Protein AF-A0A9W6KGT1-F1 (afdb_monomer)

Sequence (136 aa):
MGLFKQFKDMRNVVAAAPDMIAQAQQTSAAAQAYAAQAQASYGMPAGYGFAPGAPAGGIAAGDPRLTPIAGVDLTMYARISKAASQEGLNADGLVLKAQSYGVSAQAWQEAATGWPARMRGDMQLAVHYGNLFGQV

Organism: NCBI:txid53360

Foldseek 3Di:
DDVVVVVVVVVVVVVVPPVVVVVVVVVVVVVVVVVVVVCVPDDDDDDDDDDPPDPPDADDPPDPLQPQQLNHGLLNLLVLVLVCVVVVHDPVVSLVSCVVVVQHSVSNVRCVVVLVVSCVVPVSSVVNSVVSNVVD

pLDDT: mean 70.46, std 19.22, range [31.34, 93.56]

Radius of gyration: 21.69 Å; Cα contacts (8 Å, |Δi|>4): 74; chains: 1; bounding box: 44×47×55 Å

Secondary structure (DSSP, 8-state):
--HHHHHHHHHHHHHTHHHHHHHHHHHHHHHHHHHHHHTTT------S---TT----PPPTT-GGGPPBTTB-HHHHHHHHHHHHHTT--HHHHHHHHHHTT--HHHHHHHHHHHHHHHHH-HHHHHHHHHHHHH-

Solvent-accessible surface area (backbone atoms only — not comparable to full-atom values): 8111 Å² total; per-residue (Å²): 142,56,75,74,54,60,57,53,54,52,55,57,54,62,70,59,42,72,65,54,51,54,56,47,50,59,50,47,54,56,48,50,59,48,45,60,59,47,56,75,74,55,82,83,79,96,83,77,93,74,75,93,80,72,75,88,66,71,75,60,97,81,42,78,87,61,59,52,34,74,81,44,34,66,65,60,50,31,39,45,55,44,56,27,58,76,70,68,47,52,76,68,45,41,40,57,49,33,41,76,74,73,36,49,62,67,32,45,53,51,26,70,50,47,52,60,56,49,28,74,79,28,65,59,55,41,53,44,48,51,54,48,43,72,72,101

Structure (mmCIF, N/CA/C/O backbone):
data_AF-A0A9W6KGT1-F1
#
_entry.id   AF-A0A9W6KGT1-F1
#
loop_
_atom_site.group_PDB
_atom_site.id
_atom_site.type_symbol
_atom_site.label_atom_id
_atom_site.label_alt_id
_atom_site.label_comp_id
_atom_site.label_asym_id
_atom_site.label_entity_id
_atom_site.label_seq_id
_atom_site.pdbx_PDB_ins_code
_atom_site.Cartn_x
_atom_site.Cartn_y
_atom_site.Cartn_z
_atom_site.occupancy
_atom_site.B_iso_or_equiv
_atom_site.auth_seq_id
_atom_site.auth_comp_id
_atom_site.auth_asym_id
_atom_site.auth_atom_id
_atom_site.pdbx_PDB_model_num
ATOM 1 N N . MET A 1 1 ? 32.838 31.177 -24.929 1.00 51.12 1 MET A N 1
ATOM 2 C CA . MET A 1 1 ? 32.784 30.012 -25.842 1.00 51.12 1 MET A CA 1
ATOM 3 C C . MET A 1 1 ? 31.380 29.395 -25.784 1.00 51.12 1 MET A C 1
ATOM 5 O O . MET A 1 1 ? 31.178 28.458 -25.042 1.00 51.12 1 MET A O 1
ATOM 9 N N . GLY A 1 2 ? 30.302 29.858 -26.399 1.00 53.75 2 GLY A N 1
ATOM 10 C CA . GLY A 1 2 ? 30.034 30.702 -27.555 1.00 53.75 2 GLY A CA 1
ATOM 11 C C . GLY A 1 2 ? 28.852 30.010 -28.249 1.00 53.75 2 GLY A C 1
ATOM 12 O O . GLY A 1 2 ? 29.083 29.001 -28.907 1.00 53.75 2 GLY A O 1
ATOM 13 N N . LEU A 1 3 ? 27.614 30.489 -28.046 1.00 72.44 3 LEU A N 1
ATOM 14 C CA . LEU A 1 3 ? 26.348 29.856 -28.490 1.00 72.44 3 LEU A CA 1
ATOM 15 C C . LEU A 1 3 ? 26.334 29.413 -29.968 1.00 72.44 3 LEU A C 1
ATOM 17 O O . LEU A 1 3 ? 25.639 28.471 -30.337 1.00 72.44 3 LEU A O 1
ATOM 21 N N . PHE A 1 4 ? 27.159 30.035 -30.808 1.00 70.50 4 PHE A N 1
ATOM 22 C CA . PHE A 1 4 ? 27.357 29.649 -32.205 1.00 70.50 4 PHE A CA 1
ATOM 23 C C . PHE A 1 4 ? 27.943 28.238 -32.400 1.00 70.50 4 PHE A C 1
ATOM 25 O O . PHE A 1 4 ? 27.722 27.624 -33.442 1.00 70.50 4 PHE A O 1
ATOM 32 N N . LYS A 1 5 ? 28.654 27.688 -31.408 1.00 68.56 5 LYS A N 1
ATOM 33 C CA . LYS A 1 5 ? 29.196 26.319 -31.451 1.00 68.56 5 LYS A CA 1
ATOM 34 C C . LYS A 1 5 ? 28.090 25.277 -31.239 1.00 68.56 5 LYS A C 1
ATOM 36 O O . LYS A 1 5 ? 28.001 24.318 -31.996 1.00 68.56 5 LYS A O 1
ATOM 41 N N . GLN A 1 6 ? 27.166 25.565 -30.321 1.00 61.12 6 GLN A N 1
ATOM 42 C CA . GLN A 1 6 ? 26.017 24.715 -30.004 1.00 61.12 6 GLN A CA 1
ATOM 43 C C . GLN A 1 6 ? 25.045 24.568 -31.193 1.00 61.12 6 GLN A C 1
ATOM 45 O O . GLN A 1 6 ? 24.523 23.482 -31.430 1.00 61.12 6 GLN A O 1
ATOM 50 N N . PHE A 1 7 ? 24.866 25.615 -32.009 1.00 69.81 7 PHE A N 1
ATOM 51 C CA . PHE A 1 7 ? 24.052 25.540 -33.235 1.00 69.81 7 PHE A CA 1
ATOM 52 C C . PHE A 1 7 ? 24.669 24.646 -34.323 1.00 69.81 7 PHE A C 1
ATOM 54 O O . PHE A 1 7 ? 23.958 23.946 -35.046 1.00 69.81 7 PHE A O 1
ATOM 61 N N . LYS A 1 8 ? 26.001 24.648 -34.443 1.00 67.12 8 LYS A N 1
ATOM 62 C CA . LYS A 1 8 ? 26.719 23.823 -35.422 1.00 67.12 8 LYS A CA 1
ATOM 63 C C . LYS A 1 8 ? 26.676 22.340 -35.045 1.00 67.12 8 LYS A C 1
ATOM 65 O O . LYS A 1 8 ? 26.462 21.509 -35.926 1.00 67.12 8 LYS A O 1
ATOM 70 N N . ASP A 1 9 ? 26.815 22.020 -33.761 1.00 65.25 9 ASP A N 1
ATOM 71 C CA . ASP A 1 9 ? 26.718 20.639 -33.277 1.00 65.25 9 ASP A CA 1
ATOM 72 C C . ASP A 1 9 ? 25.289 20.088 -33.419 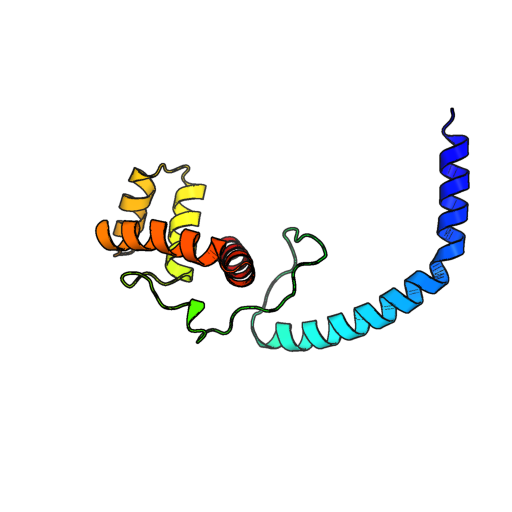1.00 65.25 9 ASP A C 1
ATOM 74 O O . ASP A 1 9 ? 25.115 18.949 -33.850 1.00 65.25 9 ASP A O 1
ATOM 78 N N . MET A 1 10 ? 24.255 20.916 -33.214 1.00 61.72 10 MET A N 1
ATOM 79 C CA . MET A 1 10 ? 22.861 20.523 -33.463 1.00 61.72 10 MET A CA 1
ATOM 80 C C . MET A 1 10 ? 22.609 20.178 -34.942 1.00 61.72 10 MET A C 1
ATOM 82 O O . MET A 1 10 ? 21.951 19.185 -35.243 1.00 61.72 10 MET A O 1
ATOM 86 N N . ARG A 1 11 ? 23.194 20.931 -35.885 1.00 61.59 11 ARG A N 1
ATOM 87 C CA . ARG A 1 11 ? 23.096 20.632 -37.326 1.00 61.59 11 ARG A CA 1
ATOM 88 C C . ARG A 1 11 ? 23.793 19.319 -37.711 1.00 61.59 11 ARG A C 1
ATOM 90 O O . ARG A 1 11 ? 23.308 18.626 -38.602 1.00 61.59 11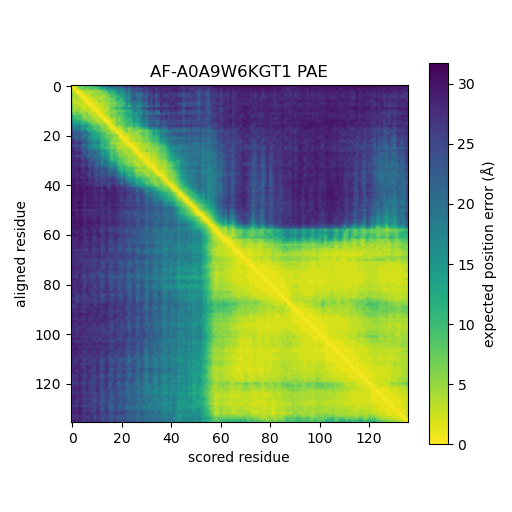 ARG A O 1
ATOM 97 N N . ASN A 1 12 ? 24.897 18.964 -37.052 1.00 60.22 12 ASN A N 1
ATOM 98 C CA . ASN A 1 12 ? 25.567 17.677 -37.270 1.00 60.22 12 ASN A CA 1
ATOM 99 C C . ASN A 1 12 ? 24.743 16.496 -36.721 1.00 60.22 12 ASN A C 1
ATOM 101 O O . ASN A 1 12 ? 24.689 15.454 -37.364 1.00 60.22 12 ASN A O 1
ATOM 105 N N . VAL A 1 13 ? 24.048 16.668 -35.592 1.00 62.12 13 VAL A N 1
ATOM 106 C CA . VAL A 1 13 ? 23.120 15.659 -35.041 1.00 62.12 13 VAL A CA 1
ATOM 107 C C . VAL A 1 13 ? 21.907 15.448 -35.957 1.00 62.12 13 VAL A C 1
ATOM 109 O O . VAL A 1 13 ? 21.501 14.314 -36.191 1.00 62.12 13 VAL A O 1
ATOM 112 N N . VAL A 1 14 ? 21.370 16.520 -36.549 1.00 57.59 14 VAL A N 1
ATOM 113 C CA . VAL A 1 14 ? 20.235 16.451 -37.493 1.00 57.59 14 VAL A CA 1
ATOM 114 C C . VAL A 1 14 ? 20.589 15.685 -38.779 1.00 57.59 14 VAL A C 1
ATOM 116 O O . VAL A 1 14 ? 19.720 15.057 -39.375 1.00 57.59 14 VAL A O 1
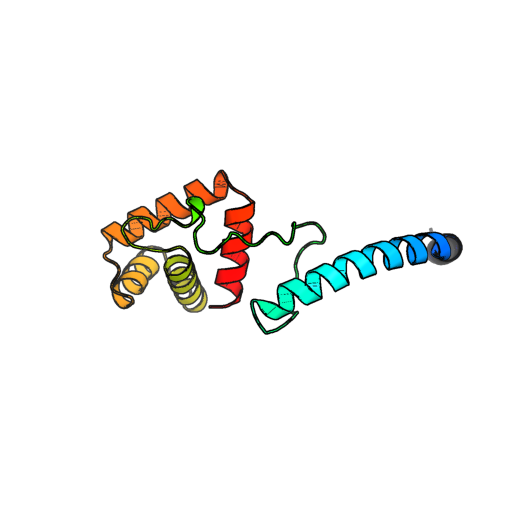ATOM 119 N N . ALA A 1 15 ? 21.860 15.659 -39.187 1.00 58.62 15 ALA A N 1
ATOM 120 C CA . ALA A 1 15 ? 22.306 14.878 -40.343 1.00 58.62 15 ALA A CA 1
ATOM 121 C C . ALA A 1 15 ? 22.370 13.356 -40.079 1.00 58.62 15 ALA A C 1
ATOM 123 O O . ALA A 1 15 ? 22.315 12.579 -41.028 1.00 58.62 15 ALA A O 1
ATOM 124 N N . ALA A 1 16 ? 22.438 12.926 -38.813 1.00 57.22 16 ALA A N 1
ATOM 125 C CA . ALA A 1 16 ? 22.428 11.515 -38.404 1.00 57.22 16 ALA A CA 1
ATOM 126 C C . ALA A 1 16 ? 21.010 10.976 -38.098 1.00 57.22 16 ALA A C 1
ATOM 128 O O . ALA A 1 16 ? 20.846 9.831 -37.679 1.00 57.22 16 ALA A O 1
ATOM 129 N N . ALA A 1 17 ? 19.972 11.788 -38.325 1.00 49.41 17 ALA A N 1
ATOM 130 C CA . ALA A 1 17 ? 18.578 11.440 -38.063 1.00 49.41 17 ALA A CA 1
ATOM 131 C C . ALA A 1 17 ? 17.975 10.275 -38.892 1.00 49.41 17 ALA A C 1
ATOM 133 O O . ALA A 1 17 ? 17.100 9.600 -38.344 1.00 49.41 17 ALA A O 1
ATOM 134 N N . PRO A 1 18 ? 18.358 9.989 -40.159 1.00 49.50 18 PRO A N 1
ATOM 135 C CA . PRO A 1 18 ? 17.638 8.974 -40.938 1.00 49.50 18 PRO A CA 1
ATOM 136 C C . PRO A 1 18 ? 17.812 7.538 -40.406 1.00 49.50 18 PRO A C 1
ATOM 138 O O . PRO A 1 18 ? 16.848 6.776 -40.443 1.00 49.50 18 PRO A O 1
ATOM 141 N N . ASP A 1 19 ? 18.964 7.188 -39.823 1.00 53.78 19 ASP A N 1
ATOM 142 C CA . ASP A 1 19 ? 19.171 5.872 -39.186 1.00 53.78 19 ASP A CA 1
ATOM 143 C C . ASP A 1 19 ? 18.377 5.725 -37.874 1.00 53.78 19 ASP A C 1
ATOM 145 O O . ASP A 1 19 ? 17.791 4.676 -37.599 1.00 53.78 19 ASP A O 1
ATOM 149 N N . MET A 1 20 ? 18.258 6.803 -37.086 1.00 59.00 20 MET A N 1
ATOM 150 C CA . MET A 1 20 ? 17.440 6.784 -35.866 1.00 59.00 20 MET A CA 1
ATOM 151 C C . MET A 1 20 ? 15.944 6.629 -36.160 1.00 59.00 20 MET A C 1
ATOM 153 O O . MET A 1 20 ? 15.245 5.985 -35.382 1.00 59.00 20 MET A O 1
ATOM 157 N N . ILE A 1 21 ? 15.435 7.180 -37.268 1.00 58.12 21 ILE A N 1
ATOM 158 C CA . ILE A 1 21 ? 14.018 7.039 -37.645 1.00 58.12 21 ILE A CA 1
ATOM 159 C C . ILE A 1 21 ? 13.704 5.598 -38.076 1.00 58.12 21 ILE A C 1
ATOM 161 O O . ILE A 1 21 ? 12.649 5.079 -37.711 1.00 58.12 21 ILE A O 1
ATOM 165 N N . 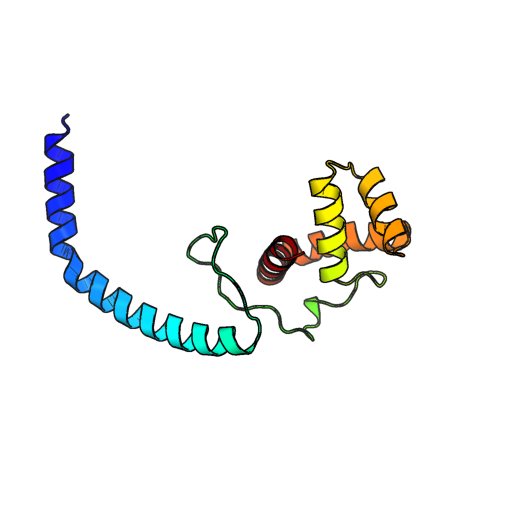ALA A 1 22 ? 14.624 4.920 -38.770 1.00 58.44 22 ALA A N 1
ATOM 166 C CA . ALA A 1 22 ? 14.467 3.508 -39.128 1.00 58.44 22 ALA A CA 1
ATOM 167 C C . ALA A 1 22 ? 14.467 2.599 -37.882 1.00 58.44 22 ALA A C 1
ATOM 169 O O . ALA A 1 22 ? 13.592 1.742 -37.729 1.00 58.44 22 ALA A O 1
ATOM 170 N N . GLN A 1 23 ? 15.378 2.851 -36.935 1.00 56.03 23 GLN A N 1
ATOM 171 C CA . GLN A 1 23 ? 15.426 2.130 -35.659 1.00 56.03 23 GLN A CA 1
ATOM 172 C C . GLN A 1 23 ? 14.197 2.429 -34.779 1.00 56.03 23 GLN A C 1
ATOM 174 O O . GLN A 1 23 ? 13.652 1.529 -34.129 1.00 56.03 23 GLN A O 1
ATOM 179 N N . ALA A 1 24 ? 13.702 3.670 -34.798 1.00 52.22 24 ALA A N 1
ATOM 180 C CA . ALA A 1 24 ? 12.479 4.067 -34.109 1.00 52.22 24 ALA A CA 1
ATOM 181 C C . ALA A 1 24 ? 11.225 3.424 -34.722 1.00 52.22 24 ALA A C 1
ATOM 183 O O . ALA A 1 24 ? 10.326 3.064 -33.970 1.00 52.22 24 ALA A O 1
ATOM 184 N N . GLN A 1 25 ? 11.164 3.221 -36.043 1.00 57.59 25 GLN A N 1
ATOM 185 C CA . GLN A 1 25 ? 10.045 2.537 -36.707 1.00 57.59 25 GLN A CA 1
ATOM 186 C C . GLN A 1 25 ? 9.998 1.032 -36.407 1.00 57.59 25 GLN A C 1
ATOM 188 O O . GLN A 1 25 ? 8.920 0.489 -36.170 1.00 57.59 25 GLN A O 1
ATOM 193 N N . GLN A 1 26 ? 11.146 0.351 -36.342 1.00 60.00 26 GLN A N 1
ATOM 194 C CA . GLN A 1 26 ? 11.176 -1.046 -35.883 1.00 60.00 26 GLN A CA 1
ATOM 195 C C . GLN A 1 26 ? 10.795 -1.173 -34.404 1.00 60.00 26 GLN A C 1
ATOM 197 O O . GLN A 1 26 ? 10.082 -2.101 -34.019 1.00 60.00 26 GLN A O 1
ATOM 202 N N . THR A 1 27 ? 11.213 -0.214 -33.578 1.00 62.19 27 THR A N 1
ATOM 203 C CA . THR A 1 27 ? 10.869 -0.203 -32.151 1.00 62.19 27 THR A CA 1
ATOM 204 C C . THR A 1 27 ? 9.396 0.163 -31.929 1.00 62.19 27 THR A C 1
ATOM 206 O O . THR A 1 27 ? 8.744 -0.412 -31.058 1.00 62.19 27 THR A O 1
ATOM 209 N N . SER A 1 28 ? 8.827 1.064 -32.736 1.00 50.03 28 SER A N 1
ATOM 210 C CA . SER A 1 28 ? 7.420 1.461 -32.633 1.00 50.03 28 SER A CA 1
ATOM 211 C C . SER A 1 28 ? 6.468 0.362 -33.099 1.00 50.03 28 SER A C 1
ATOM 213 O O . SER A 1 28 ? 5.431 0.179 -32.470 1.00 50.03 28 SER A O 1
ATOM 215 N N . ALA A 1 29 ? 6.836 -0.436 -34.107 1.00 55.34 29 ALA A N 1
ATOM 216 C CA . ALA A 1 29 ? 6.055 -1.603 -34.517 1.00 55.34 29 ALA A CA 1
ATOM 217 C C . ALA A 1 29 ? 5.994 -2.678 -33.411 1.00 55.34 29 ALA A C 1
ATOM 219 O O . ALA A 1 29 ? 4.924 -3.220 -33.127 1.00 55.34 29 ALA A O 1
ATOM 220 N N . ALA A 1 30 ? 7.115 -2.938 -32.724 1.00 54.72 30 ALA A N 1
ATOM 221 C CA . ALA A 1 30 ? 7.148 -3.837 -31.567 1.00 54.72 30 ALA A CA 1
ATOM 222 C C . ALA A 1 30 ? 6.338 -3.280 -30.378 1.00 54.72 30 ALA A C 1
ATOM 224 O O . ALA A 1 30 ? 5.614 -4.022 -29.713 1.00 54.72 30 ALA A O 1
ATOM 225 N N . ALA A 1 31 ? 6.396 -1.963 -30.151 1.00 49.81 31 ALA A N 1
ATOM 226 C CA . ALA A 1 31 ? 5.613 -1.290 -29.117 1.00 49.81 31 ALA A CA 1
ATOM 227 C C . ALA A 1 31 ? 4.104 -1.281 -29.420 1.00 49.81 31 ALA A C 1
ATOM 229 O O . A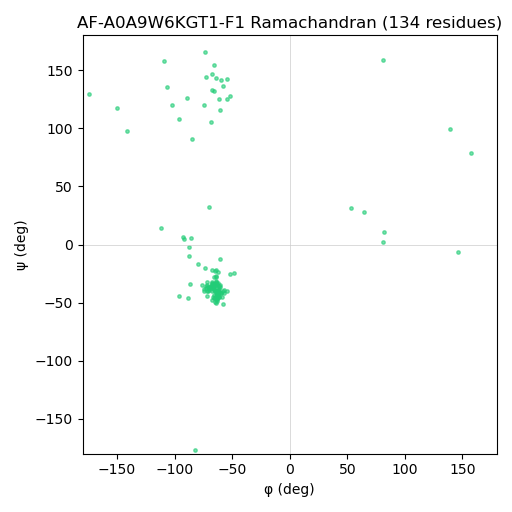LA A 1 31 ? 3.303 -1.413 -28.501 1.00 49.81 31 ALA A O 1
ATOM 230 N N . GLN A 1 32 ? 3.698 -1.165 -30.687 1.00 57.06 32 GLN A N 1
ATOM 231 C CA . GLN A 1 32 ? 2.291 -1.172 -31.105 1.00 57.06 32 GLN A CA 1
ATOM 232 C C . GLN A 1 32 ? 1.660 -2.563 -30.997 1.00 57.06 32 GLN A C 1
ATOM 234 O O . GLN A 1 32 ? 0.530 -2.676 -30.525 1.00 57.06 32 GLN A O 1
ATOM 239 N N . ALA A 1 33 ? 2.390 -3.626 -31.353 1.00 53.06 33 ALA A N 1
ATOM 240 C CA . ALA A 1 33 ? 1.927 -4.998 -31.133 1.00 53.06 33 ALA A CA 1
ATOM 241 C C . ALA A 1 33 ? 1.746 -5.299 -29.633 1.00 53.06 33 ALA A C 1
ATOM 243 O O . ALA A 1 33 ? 0.769 -5.935 -29.235 1.00 53.06 33 ALA A O 1
ATOM 244 N N . TYR A 1 34 ? 2.636 -4.768 -28.787 1.00 48.81 34 TYR A N 1
ATOM 245 C CA . TYR A 1 34 ? 2.524 -4.884 -27.333 1.00 48.81 34 TYR A CA 1
ATOM 246 C C . TYR A 1 34 ? 1.398 -4.010 -26.756 1.00 48.81 34 TYR A C 1
ATOM 248 O O . TYR A 1 34 ? 0.675 -4.441 -25.862 1.00 48.81 34 TYR A O 1
ATOM 256 N N . ALA A 1 35 ? 1.188 -2.806 -27.302 1.00 50.69 35 ALA A N 1
ATOM 257 C CA . ALA A 1 35 ? 0.093 -1.915 -26.922 1.00 50.69 35 ALA A CA 1
ATOM 258 C C . ALA A 1 35 ? -1.280 -2.498 -27.282 1.00 50.69 35 ALA A C 1
ATOM 260 O O . ALA A 1 35 ? -2.215 -2.351 -26.501 1.00 50.69 35 ALA A O 1
ATOM 261 N N . ALA A 1 36 ? -1.396 -3.211 -28.406 1.00 45.94 36 ALA A N 1
ATOM 262 C CA . ALA A 1 36 ? -2.627 -3.898 -28.791 1.00 45.94 36 ALA A CA 1
ATOM 263 C C . ALA A 1 36 ? -2.963 -5.067 -27.845 1.00 45.94 36 ALA A C 1
ATOM 265 O O . ALA A 1 36 ? -4.132 -5.296 -27.540 1.00 45.94 36 ALA A O 1
ATOM 266 N N . GLN A 1 37 ? -1.952 -5.770 -27.319 1.00 46.00 37 GLN A N 1
ATOM 267 C CA . GLN A 1 37 ? -2.157 -6.810 -26.306 1.00 46.00 37 GLN A CA 1
ATOM 268 C C . GLN A 1 37 ? -2.430 -6.216 -24.912 1.00 46.00 37 GLN A C 1
ATOM 270 O O . GLN A 1 37 ? -3.252 -6.743 -24.164 1.00 46.00 37 GLN A O 1
ATOM 275 N N . ALA A 1 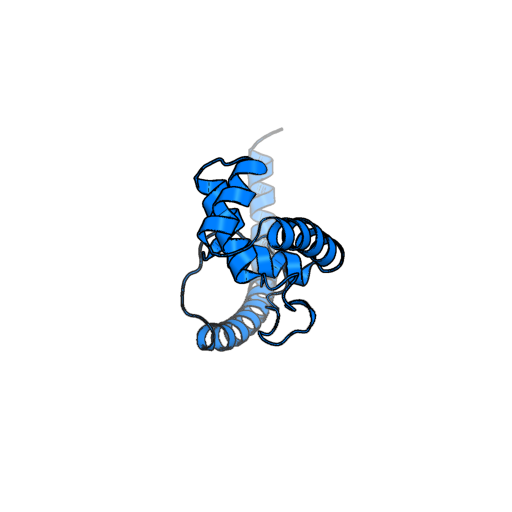38 ? -1.801 -5.086 -24.579 1.00 44.81 38 ALA A N 1
ATOM 276 C CA . ALA A 1 38 ? -2.020 -4.369 -23.324 1.00 44.81 38 ALA A CA 1
ATOM 277 C C . ALA A 1 38 ? -3.387 -3.658 -23.268 1.00 44.81 38 ALA A C 1
ATOM 279 O O . ALA A 1 38 ? -4.002 -3.601 -22.203 1.00 44.81 38 ALA A O 1
ATOM 280 N N . GLN A 1 39 ? -3.909 -3.185 -24.406 1.00 44.44 39 GLN A N 1
ATOM 281 C CA . GLN A 1 39 ? -5.237 -2.566 -24.506 1.00 44.44 39 GLN A CA 1
ATOM 282 C C . GLN A 1 39 ? -6.393 -3.543 -24.269 1.00 44.44 39 GLN A C 1
ATOM 284 O O . GLN A 1 39 ? -7.482 -3.102 -23.914 1.00 44.44 39 GLN A O 1
ATOM 289 N N . ALA A 1 40 ? -6.179 -4.850 -24.442 1.00 40.19 40 ALA A N 1
ATOM 290 C CA . ALA A 1 40 ? -7.210 -5.849 -24.170 1.00 40.19 40 ALA A CA 1
ATOM 291 C C . ALA A 1 40 ? -7.353 -6.177 -22.672 1.00 40.19 40 ALA A C 1
ATOM 293 O O . ALA A 1 40 ? -8.366 -6.745 -22.276 1.00 40.19 40 ALA A O 1
ATOM 294 N N . SER A 1 41 ? -6.361 -5.833 -21.840 1.00 38.38 41 SER A N 1
ATOM 295 C CA . SER A 1 41 ? -6.372 -6.181 -20.415 1.00 38.38 41 SER A CA 1
ATOM 296 C C . SER A 1 41 ? -6.905 -5.052 -19.537 1.00 38.38 41 SER A C 1
ATOM 298 O O . SER A 1 41 ? -7.737 -5.301 -18.675 1.00 38.38 41 SER A O 1
ATOM 300 N N . TYR A 1 42 ? -6.497 -3.803 -19.757 1.00 32.31 42 TYR A N 1
ATOM 301 C CA . TYR A 1 42 ? -6.907 -2.701 -18.887 1.00 32.31 42 TYR A CA 1
ATOM 302 C C . TYR A 1 42 ? -6.965 -1.396 -19.678 1.00 32.31 42 TYR A C 1
ATOM 304 O O . TYR A 1 42 ? -5.967 -0.920 -20.215 1.00 32.31 42 TYR A O 1
ATOM 312 N N . GLY A 1 43 ? -8.163 -0.820 -19.766 1.00 34.75 43 GLY A N 1
ATOM 313 C CA . GLY A 1 43 ? -8.358 0.513 -20.314 1.00 34.75 43 GLY A CA 1
ATOM 314 C C . GLY A 1 43 ? -7.742 1.600 -19.424 1.00 34.75 43 GLY A C 1
ATOM 315 O O . GLY A 1 43 ? -7.837 1.523 -18.201 1.00 34.75 43 GLY A O 1
ATOM 316 N N . MET A 1 44 ? -7.250 2.657 -20.090 1.00 35.84 44 MET A N 1
ATOM 317 C CA . MET A 1 44 ? -6.976 4.021 -19.584 1.00 35.84 44 MET A CA 1
ATOM 318 C C . MET A 1 44 ? -5.656 4.283 -18.814 1.00 35.84 44 MET A C 1
ATOM 320 O O . MET A 1 44 ? -5.060 3.377 -18.245 1.00 35.84 44 MET A O 1
ATOM 324 N N . PRO A 1 45 ? -5.207 5.558 -18.750 1.00 37.53 45 PRO A N 1
ATOM 325 C CA . PRO A 1 45 ? -4.575 6.359 -19.798 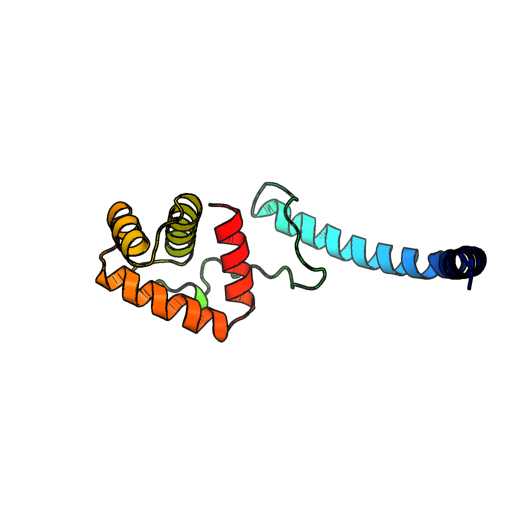1.00 37.53 45 PRO A CA 1
ATOM 326 C C . PRO A 1 45 ? -3.076 6.590 -19.541 1.00 37.53 45 PRO A C 1
ATOM 328 O O . PRO A 1 45 ? -2.583 6.589 -18.416 1.00 37.53 45 PRO A O 1
ATOM 331 N N . ALA A 1 46 ? -2.368 6.894 -20.627 1.00 43.88 46 ALA A N 1
ATOM 332 C CA . ALA A 1 46 ? -1.018 7.432 -20.615 1.00 43.88 46 ALA A CA 1
ATOM 333 C C . ALA A 1 46 ? -0.962 8.779 -19.876 1.00 43.88 46 ALA A C 1
ATOM 335 O O . ALA A 1 46 ? -1.529 9.770 -20.333 1.00 43.88 46 ALA A O 1
ATOM 336 N N . GLY A 1 47 ? -0.236 8.825 -18.763 1.00 37.50 47 GLY A N 1
ATOM 337 C CA . GLY A 1 47 ? 0.077 10.084 -18.101 1.00 37.50 47 GLY A CA 1
ATOM 338 C C . GLY A 1 47 ? 0.414 9.902 -16.636 1.00 37.50 47 GLY A C 1
ATOM 339 O O . GLY A 1 47 ? -0.441 10.122 -15.802 1.00 37.50 47 GLY A O 1
ATOM 340 N N . TYR A 1 48 ? 1.638 9.474 -16.336 1.00 32.16 48 TYR A N 1
ATOM 341 C CA . TYR A 1 48 ? 2.538 10.088 -15.351 1.00 32.16 48 TYR A CA 1
ATOM 342 C C . TYR A 1 48 ? 3.879 9.343 -15.447 1.00 32.16 48 TYR A C 1
ATOM 344 O O . TYR A 1 48 ? 3.921 8.121 -15.558 1.00 32.16 48 TYR A O 1
ATOM 352 N N . GLY A 1 49 ? 4.960 10.116 -15.567 1.00 40.34 49 GLY A N 1
ATOM 353 C CA . GLY A 1 49 ? 6.227 9.727 -16.189 1.00 40.34 49 GLY A CA 1
ATOM 354 C C . GLY A 1 49 ? 6.857 8.426 -15.690 1.00 40.34 49 GLY A C 1
ATOM 355 O O . GLY A 1 49 ? 7.135 8.266 -14.505 1.00 40.34 49 GLY A O 1
ATOM 356 N N . PHE A 1 50 ? 7.172 7.549 -16.642 1.00 37.75 50 PHE A N 1
ATOM 357 C CA . PHE A 1 50 ? 8.055 6.406 -16.453 1.00 37.75 50 PHE A CA 1
ATOM 358 C C . PHE A 1 50 ? 9.393 6.676 -17.142 1.00 37.75 50 PHE A C 1
ATOM 360 O O . PHE A 1 50 ? 9.438 7.156 -18.276 1.00 37.75 50 PHE A O 1
ATOM 367 N N . ALA A 1 51 ? 10.486 6.355 -16.452 1.00 34.66 51 ALA A N 1
ATOM 368 C CA . ALA A 1 51 ? 11.820 6.331 -17.032 1.00 34.66 51 ALA A CA 1
ATOM 369 C C . ALA A 1 51 ? 11.862 5.347 -18.227 1.00 34.66 51 ALA A C 1
ATOM 371 O O . ALA A 1 51 ? 11.323 4.240 -18.117 1.00 34.66 51 ALA A O 1
ATOM 372 N N . PRO A 1 52 ? 12.490 5.709 -19.361 1.00 31.34 52 PRO A N 1
ATOM 373 C CA . PRO A 1 52 ? 12.598 4.829 -20.520 1.00 31.34 52 PRO A CA 1
ATOM 374 C C . PRO A 1 52 ? 13.525 3.656 -20.175 1.00 31.34 52 PRO A C 1
ATOM 376 O O . PRO A 1 52 ? 14.734 3.831 -20.058 1.00 31.34 52 PRO A O 1
ATOM 379 N N . GLY A 1 53 ? 12.953 2.466 -19.963 1.00 34.78 53 GLY A N 1
ATOM 380 C CA . GLY A 1 53 ? 13.724 1.242 -19.707 1.00 34.78 53 GLY A CA 1
ATOM 381 C C . GLY A 1 53 ? 13.100 0.229 -18.745 1.00 34.78 53 GLY A C 1
ATOM 382 O O . GLY A 1 53 ? 13.640 -0.866 -18.616 1.00 34.78 53 GLY A O 1
ATOM 383 N N . ALA A 1 54 ? 11.979 0.534 -18.082 1.00 38.94 54 ALA A N 1
ATOM 384 C CA . ALA A 1 54 ? 11.299 -0.469 -17.261 1.00 38.94 54 ALA A CA 1
ATOM 385 C C . ALA A 1 54 ? 10.555 -1.476 -18.168 1.00 38.94 54 ALA A C 1
ATOM 387 O O . ALA A 1 54 ? 9.689 -1.054 -18.940 1.00 38.94 54 ALA A O 1
ATOM 388 N N . PRO A 1 55 ? 10.867 -2.787 -18.116 1.00 35.59 55 PRO A N 1
ATOM 389 C CA . PRO A 1 55 ? 10.157 -3.783 -18.905 1.00 35.59 55 PRO A CA 1
ATOM 390 C C . PRO A 1 55 ? 8.681 -3.784 -18.504 1.00 35.59 55 PRO A C 1
ATOM 392 O O . PRO A 1 55 ? 8.346 -3.965 -17.334 1.00 35.59 55 PRO A O 1
ATOM 395 N N . ALA A 1 56 ? 7.804 -3.607 -19.491 1.00 43.78 56 ALA A N 1
ATOM 396 C CA . ALA A 1 56 ? 6.348 -3.603 -19.363 1.00 43.78 56 ALA A CA 1
ATOM 397 C C . ALA A 1 56 ? 5.757 -4.997 -19.046 1.00 43.78 56 ALA A C 1
ATOM 399 O O . ALA A 1 56 ? 4.656 -5.322 -19.471 1.00 43.78 56 ALA A O 1
ATOM 400 N N . GLY A 1 57 ? 6.482 -5.837 -18.305 1.00 45.12 57 GLY A N 1
ATOM 401 C CA . GLY A 1 57 ? 5.987 -7.109 -17.797 1.00 45.12 57 GLY A CA 1
ATOM 402 C C . GLY A 1 57 ? 5.242 -6.877 -16.491 1.00 45.12 57 GLY A C 1
ATOM 403 O O . GLY A 1 57 ? 5.855 -6.874 -15.425 1.00 45.12 57 GLY A O 1
ATOM 404 N N . GLY A 1 58 ? 3.931 -6.653 -16.569 1.00 56.06 58 GLY A N 1
ATOM 405 C CA . GLY A 1 58 ? 3.071 -6.735 -15.391 1.00 56.06 58 GLY A CA 1
ATOM 406 C C . GLY A 1 58 ? 3.146 -8.138 -14.778 1.00 56.06 58 GLY A C 1
ATOM 407 O O . GLY A 1 58 ? 3.235 -9.128 -15.503 1.00 56.06 58 GLY A O 1
ATOM 408 N N . ILE A 1 59 ? 3.130 -8.229 -13.448 1.00 67.12 59 ILE A N 1
ATOM 409 C CA . ILE A 1 59 ? 3.027 -9.516 -12.753 1.00 67.12 59 ILE A CA 1
ATOM 410 C C . ILE A 1 59 ? 1.632 -10.097 -13.013 1.00 67.12 59 ILE A C 1
ATOM 412 O O . ILE A 1 59 ? 0.633 -9.383 -12.913 1.00 67.12 59 ILE A O 1
ATOM 416 N N . ALA A 1 60 ? 1.557 -11.380 -13.376 1.00 67.50 60 ALA A N 1
ATOM 417 C CA . ALA A 1 60 ? 0.283 -12.051 -13.618 1.00 67.50 60 ALA A CA 1
ATOM 418 C C . ALA A 1 60 ? -0.550 -12.128 -12.325 1.00 67.50 60 ALA A C 1
ATOM 420 O O . ALA A 1 60 ? -0.008 -12.371 -11.251 1.00 67.50 60 ALA A O 1
ATOM 421 N N . ALA A 1 61 ? -1.876 -11.994 -12.424 1.00 59.22 61 ALA A N 1
ATOM 422 C CA . ALA A 1 61 ? -2.782 -11.920 -11.267 1.00 59.22 61 ALA A CA 1
ATOM 423 C C . ALA A 1 61 ? -2.780 -13.163 -10.341 1.00 59.22 61 ALA A C 1
ATOM 425 O O . ALA A 1 61 ? -3.311 -13.100 -9.238 1.00 59.22 61 ALA A O 1
ATOM 426 N N . GLY A 1 62 ? -2.183 -14.281 -10.771 1.00 62.84 62 GLY A N 1
ATOM 427 C CA . GLY A 1 62 ? -2.006 -15.506 -9.977 1.00 62.84 62 GLY A CA 1
ATOM 428 C C . GLY A 1 62 ? -0.552 -15.819 -9.617 1.00 62.84 62 GLY A C 1
ATOM 429 O O . GLY A 1 62 ? -0.250 -16.951 -9.245 1.00 62.84 62 GLY A O 1
ATOM 430 N N . ASP A 1 63 ? 0.365 -14.865 -9.781 1.00 76.00 63 ASP A N 1
ATOM 431 C CA . ASP A 1 63 ? 1.777 -15.082 -9.484 1.00 76.00 63 ASP A CA 1
ATOM 432 C C . ASP A 1 63 ? 1.987 -15.315 -7.972 1.00 76.00 63 ASP A C 1
ATOM 434 O O . ASP A 1 63 ? 1.507 -14.517 -7.158 1.00 76.00 63 ASP A O 1
ATOM 438 N N . PRO A 1 64 ? 2.744 -16.354 -7.566 1.00 78.56 64 PRO A N 1
ATOM 439 C CA . PRO A 1 64 ? 3.096 -16.596 -6.166 1.00 78.56 64 PRO A CA 1
ATOM 440 C C . PRO A 1 64 ? 3.705 -15.383 -5.442 1.00 78.56 64 PRO A C 1
ATOM 442 O O . PRO A 1 64 ? 3.580 -15.261 -4.222 1.00 78.56 64 PRO A O 1
ATOM 445 N N . ARG A 1 65 ? 4.333 -14.448 -6.159 1.00 77.31 65 ARG A N 1
ATOM 446 C CA . ARG A 1 65 ? 4.880 -13.196 -5.607 1.00 77.31 65 ARG A CA 1
ATOM 447 C C . ARG A 1 65 ? 3.797 -12.280 -5.028 1.00 77.31 65 ARG A C 1
ATOM 449 O O . ARG A 1 65 ? 4.075 -11.538 -4.083 1.00 77.31 65 ARG A O 1
ATOM 456 N N . LEU A 1 66 ? 2.566 -12.371 -5.540 1.00 82.25 66 LEU A N 1
ATOM 457 C CA . LEU A 1 66 ? 1.395 -11.613 -5.085 1.00 82.25 66 LEU A CA 1
ATOM 458 C C . LEU A 1 66 ? 0.659 -12.273 -3.910 1.00 82.25 66 LEU A C 1
ATOM 460 O O . LEU A 1 66 ? -0.382 -11.771 -3.490 1.00 82.25 66 LEU A O 1
ATOM 464 N N . THR A 1 67 ? 1.190 -13.368 -3.352 1.00 87.62 67 THR A N 1
ATOM 465 C CA . THR A 1 67 ? 0.569 -14.054 -2.209 1.00 87.62 67 THR A CA 1
ATOM 466 C C . THR A 1 67 ? 0.337 -13.070 -1.052 1.00 87.62 67 THR A C 1
ATOM 468 O O . THR A 1 67 ? 1.308 -12.446 -0.611 1.00 87.62 67 THR A O 1
ATOM 471 N N . PRO A 1 68 ? -0.893 -12.938 -0.521 1.00 89.62 68 PRO A N 1
ATOM 472 C CA . PRO A 1 68 ? -1.189 -12.022 0.578 1.00 89.62 68 PRO A CA 1
ATOM 473 C C . PRO A 1 68 ? -0.291 -12.256 1.795 1.00 89.62 68 PRO A C 1
ATOM 475 O O . PRO A 1 68 ? 0.018 -13.397 2.146 1.00 89.62 68 PRO A O 1
ATOM 478 N N . ILE A 1 69 ? 0.114 -11.177 2.461 1.00 90.75 69 ILE A N 1
ATOM 479 C CA . ILE A 1 69 ? 0.855 -11.241 3.727 1.00 90.75 69 ILE A CA 1
ATOM 480 C C . ILE A 1 69 ? -0.134 -10.945 4.844 1.00 90.75 69 ILE A C 1
ATOM 482 O O . ILE A 1 69 ? -0.748 -9.884 4.839 1.00 90.75 69 ILE A O 1
ATOM 486 N N . ALA A 1 70 ? -0.320 -11.888 5.770 1.00 90.69 70 ALA A N 1
ATOM 487 C CA . ALA A 1 70 ? -1.293 -11.766 6.860 1.00 90.69 70 ALA A CA 1
ATOM 488 C C . ALA A 1 70 ? -2.730 -11.441 6.385 1.00 90.69 70 ALA A C 1
ATOM 490 O O . ALA A 1 70 ? -3.484 -10.749 7.062 1.00 90.69 70 ALA A O 1
ATOM 491 N N . GLY A 1 71 ? -3.103 -11.910 5.187 1.00 86.75 71 GLY A N 1
ATOM 492 C CA . GLY A 1 71 ? -4.394 -11.600 4.559 1.00 86.75 71 GLY A CA 1
ATOM 493 C C . GLY A 1 71 ? -4.464 -10.236 3.858 1.00 86.75 71 GLY A C 1
ATOM 494 O O . GLY A 1 71 ? -5.507 -9.901 3.308 1.00 86.75 71 GLY A O 1
ATOM 495 N N . VAL A 1 72 ? -3.369 -9.469 3.826 1.00 90.19 72 VAL A N 1
ATOM 496 C CA . VAL A 1 72 ? -3.260 -8.197 3.100 1.00 90.19 72 VAL A CA 1
ATOM 497 C C . VAL A 1 72 ? -2.619 -8.446 1.737 1.00 90.19 72 VAL A C 1
ATOM 499 O O . VAL A 1 72 ? -1.419 -8.726 1.633 1.00 90.19 72 VAL A O 1
ATOM 502 N N . ASP A 1 73 ? -3.420 -8.355 0.679 1.00 90.12 73 ASP A N 1
ATOM 503 C CA . ASP A 1 73 ? -2.925 -8.396 -0.694 1.00 90.12 73 ASP A CA 1
ATOM 504 C C . ASP A 1 73 ? -2.220 -7.083 -1.087 1.00 90.12 73 ASP A C 1
ATOM 506 O O . ASP A 1 73 ? -2.323 -6.053 -0.413 1.00 90.12 73 ASP A O 1
ATOM 510 N N . LEU A 1 74 ? -1.478 -7.123 -2.196 1.00 87.44 74 LEU A N 1
ATOM 511 C CA . LEU A 1 74 ? -0.672 -5.991 -2.653 1.00 87.44 74 LEU A CA 1
ATOM 512 C C . LEU A 1 74 ? -1.519 -4.764 -3.020 1.00 87.44 74 LEU A C 1
ATOM 514 O O . LEU A 1 74 ? -1.080 -3.630 -2.821 1.00 87.44 74 LEU A O 1
ATOM 518 N N . THR A 1 75 ? -2.726 -4.979 -3.542 1.00 87.62 75 THR A N 1
ATOM 519 C CA . THR A 1 75 ? -3.637 -3.902 -3.946 1.00 87.62 75 THR A CA 1
ATOM 520 C C . THR A 1 75 ? -4.197 -3.201 -2.717 1.00 87.62 75 THR A C 1
ATOM 522 O O . THR A 1 75 ? -4.193 -1.969 -2.658 1.00 87.62 75 THR A O 1
ATOM 525 N N . MET A 1 76 ? -4.621 -3.962 -1.701 1.00 89.69 76 MET A N 1
ATOM 526 C CA . MET A 1 76 ? -5.068 -3.397 -0.427 1.00 89.69 76 MET A CA 1
ATOM 527 C C . MET A 1 76 ? -3.936 -2.637 0.270 1.00 89.69 76 MET A C 1
ATOM 529 O O . MET A 1 76 ? -4.152 -1.519 0.743 1.00 89.69 76 MET A O 1
ATOM 533 N N . TYR A 1 77 ? -2.719 -3.185 0.257 1.00 90.88 77 TYR A N 1
ATOM 534 C CA . TYR A 1 77 ? -1.539 -2.495 0.772 1.00 90.88 77 TYR A CA 1
ATOM 535 C C . TYR A 1 77 ? -1.301 -1.153 0.055 1.00 90.88 77 TYR A C 1
ATOM 537 O O . TYR A 1 77 ? -1.223 -0.116 0.712 1.00 90.88 77 TYR A O 1
ATOM 545 N N . ALA A 1 78 ? -1.286 -1.139 -1.284 1.00 89.50 78 ALA A N 1
ATOM 546 C CA . ALA A 1 78 ? -1.107 0.082 -2.074 1.00 89.50 78 ALA A CA 1
ATOM 547 C C . ALA A 1 78 ? -2.199 1.130 -1.811 1.00 89.50 78 ALA A C 1
ATOM 549 O O . ALA A 1 78 ? -1.890 2.313 -1.660 1.00 89.50 78 ALA A O 1
ATOM 550 N N . ARG A 1 79 ? -3.465 0.707 -1.696 1.00 88.44 79 ARG A N 1
ATOM 551 C CA . ARG A 1 79 ? -4.594 1.601 -1.400 1.00 88.44 79 ARG A CA 1
ATOM 552 C C . ARG A 1 79 ? -4.464 2.252 -0.025 1.00 88.44 79 ARG A C 1
ATOM 554 O O . ARG A 1 79 ? -4.628 3.466 0.086 1.00 88.44 79 ARG A O 1
ATOM 561 N N . ILE A 1 80 ? 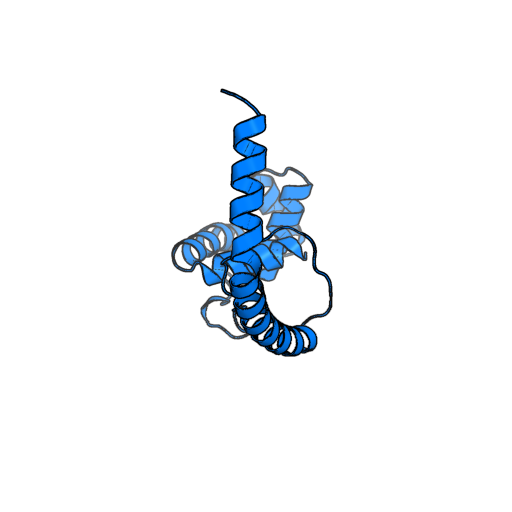-4.150 1.472 1.011 1.00 90.44 80 ILE A N 1
ATOM 562 C CA . ILE A 1 80 ? -3.973 1.993 2.375 1.00 90.44 80 ILE A CA 1
ATOM 563 C C . ILE A 1 80 ? -2.792 2.969 2.413 1.00 90.44 80 ILE A C 1
ATOM 565 O O . ILE A 1 80 ? -2.934 4.080 2.927 1.00 90.44 80 ILE A O 1
ATOM 569 N N . SER A 1 81 ? -1.656 2.597 1.815 1.00 87.50 81 SER A N 1
ATOM 570 C CA . SER A 1 81 ? -0.470 3.454 1.740 1.00 87.50 81 SER A CA 1
ATOM 571 C C . SER A 1 81 ? -0.738 4.760 0.993 1.00 87.50 81 SER A C 1
ATOM 573 O O . SER A 1 81 ? -0.281 5.813 1.438 1.00 87.50 81 SER A O 1
ATOM 575 N N . LYS A 1 82 ? -1.496 4.733 -0.112 1.00 86.69 82 LYS A N 1
ATOM 576 C CA . LYS A 1 82 ? -1.838 5.952 -0.857 1.00 86.69 82 LYS A CA 1
ATOM 577 C C . LYS A 1 82 ? -2.765 6.858 -0.064 1.00 86.69 82 LYS A C 1
ATOM 579 O O . LYS A 1 82 ? -2.480 8.046 0.052 1.00 86.69 82 LYS A O 1
ATOM 584 N N . ALA A 1 83 ? -3.831 6.304 0.510 1.00 87.25 83 ALA A N 1
ATOM 585 C CA . ALA A 1 83 ? -4.779 7.079 1.301 1.00 87.25 83 ALA A CA 1
ATOM 586 C C . ALA A 1 83 ? -4.084 7.748 2.500 1.00 87.25 83 ALA A C 1
ATOM 588 O O . ALA A 1 83 ? -4.282 8.931 2.758 1.00 87.25 83 ALA A O 1
ATOM 589 N N . ALA A 1 84 ? -3.189 7.023 3.175 1.00 87.75 84 ALA A N 1
ATOM 590 C CA . ALA A 1 84 ? -2.368 7.587 4.240 1.00 87.75 84 ALA A CA 1
ATOM 591 C C . ALA A 1 84 ? -1.400 8.674 3.740 1.00 87.75 84 ALA A C 1
ATOM 593 O O . ALA A 1 84 ? -1.247 9.702 4.395 1.00 87.75 84 ALA A O 1
ATOM 594 N N . SER A 1 85 ? -0.780 8.487 2.568 1.00 84.62 85 SER A N 1
ATOM 595 C CA . SER A 1 85 ? 0.108 9.488 1.964 1.00 84.62 85 SER A CA 1
ATOM 596 C C . SER A 1 85 ? -0.625 10.770 1.559 1.00 84.62 85 SER A C 1
ATOM 598 O O . SER A 1 85 ? -0.051 11.847 1.690 1.00 84.62 85 SER A O 1
ATOM 600 N N . GLN A 1 86 ? -1.861 10.674 1.060 1.00 85.69 86 GLN A N 1
ATOM 601 C CA . GLN A 1 86 ? -2.688 11.833 0.694 1.00 85.69 86 GLN A CA 1
ATOM 602 C C . GLN A 1 86 ? -3.108 12.647 1.921 1.00 85.69 86 GLN A C 1
ATOM 604 O O . GLN A 1 86 ? -3.208 13.868 1.851 1.00 85.69 86 GLN A O 1
ATOM 609 N N . GLU A 1 87 ? -3.315 11.970 3.048 1.00 87.44 87 GLU A N 1
ATOM 610 C CA . GLU A 1 87 ? -3.685 12.577 4.329 1.00 87.44 87 GLU A CA 1
ATOM 611 C C . GLU A 1 87 ? -2.464 13.018 5.160 1.00 87.44 87 GLU A C 1
ATOM 613 O O . GLU A 1 87 ? -2.627 13.590 6.235 1.00 87.44 87 GLU A O 1
ATOM 618 N N . GLY A 1 88 ? -1.238 12.776 4.675 1.00 86.94 88 GLY A N 1
ATOM 619 C CA . GLY A 1 88 ? -0.003 13.124 5.385 1.00 86.94 88 GLY A CA 1
ATOM 620 C C . GLY A 1 88 ? 0.185 12.354 6.696 1.00 86.94 88 GLY A C 1
ATOM 621 O O . GLY A 1 88 ? 0.804 12.864 7.630 1.00 86.94 88 GLY A O 1
ATOM 622 N N . LEU A 1 89 ? -0.375 11.145 6.788 1.00 87.94 89 LEU A N 1
ATOM 623 C CA . LEU A 1 89 ? -0.361 10.339 8.004 1.00 87.94 89 LEU A CA 1
ATOM 624 C C . LEU A 1 89 ? 1.026 9.752 8.287 1.00 87.94 89 LEU A C 1
ATOM 626 O O . LEU A 1 89 ? 1.761 9.341 7.388 1.00 87.94 89 LEU A O 1
ATOM 630 N N . ASN A 1 90 ? 1.358 9.670 9.574 1.00 87.50 90 ASN A N 1
ATOM 631 C CA . ASN A 1 90 ? 2.550 8.993 10.072 1.00 87.50 90 ASN A CA 1
ATOM 632 C C . ASN A 1 90 ? 2.321 7.470 10.202 1.00 87.50 90 ASN A C 1
ATOM 634 O O . ASN A 1 90 ? 1.261 6.946 9.858 1.00 87.50 90 ASN A O 1
ATOM 638 N N . ALA A 1 91 ? 3.321 6.748 10.720 1.00 81.81 91 ALA A N 1
ATOM 639 C CA . ALA A 1 91 ? 3.251 5.297 10.917 1.00 81.81 91 ALA A CA 1
ATOM 640 C C . ALA A 1 91 ? 2.034 4.858 11.753 1.00 81.81 91 ALA A C 1
ATOM 642 O O . ALA A 1 91 ? 1.374 3.887 11.393 1.00 81.81 91 ALA A O 1
ATOM 643 N N . ASP A 1 92 ? 1.687 5.600 12.806 1.00 86.31 92 ASP A N 1
ATOM 644 C CA . ASP A 1 92 ? 0.503 5.310 13.626 1.00 86.31 92 ASP A CA 1
ATOM 645 C C . ASP A 1 92 ? -0.798 5.543 12.846 1.00 86.31 92 ASP A C 1
ATOM 647 O O . ASP A 1 92 ? -1.724 4.731 12.898 1.00 86.31 92 ASP A O 1
ATOM 651 N N . GLY A 1 93 ? -0.849 6.612 12.047 1.00 88.00 93 GLY A N 1
ATOM 652 C CA . GLY A 1 93 ? -1.977 6.892 11.165 1.00 88.00 93 GLY A CA 1
ATOM 653 C C . GLY A 1 93 ? -2.167 5.832 10.075 1.00 88.00 93 GLY A C 1
ATOM 654 O O . GLY A 1 93 ? -3.304 5.521 9.735 1.00 88.00 93 GLY A O 1
ATOM 655 N N . LEU A 1 94 ? -1.093 5.199 9.587 1.00 86.62 94 LEU A N 1
ATOM 656 C CA . LEU A 1 94 ? -1.178 4.047 8.677 1.00 86.62 94 LEU A CA 1
ATOM 657 C C . LEU A 1 94 ? -1.865 2.842 9.336 1.00 86.62 94 LEU A C 1
ATOM 659 O O . LEU A 1 94 ? -2.688 2.197 8.690 1.00 86.62 94 LEU A O 1
ATOM 663 N N . VAL A 1 95 ? -1.585 2.563 10.616 1.00 92.06 95 VAL A N 1
ATOM 664 C CA . VAL A 1 95 ? -2.251 1.474 11.358 1.00 92.06 95 VAL A CA 1
ATOM 665 C C . VAL A 1 95 ? -3.745 1.756 11.509 1.00 92.06 95 VAL A C 1
ATOM 667 O O . VAL A 1 95 ? -4.569 0.889 11.221 1.00 92.06 95 VAL A O 1
ATOM 670 N N . LEU A 1 96 ? -4.105 2.979 11.909 1.00 90.25 96 LEU A N 1
ATOM 671 C CA . LEU A 1 96 ? -5.505 3.398 12.028 1.00 90.25 96 LEU A CA 1
ATOM 672 C C . LEU A 1 96 ? -6.222 3.350 10.674 1.00 90.25 96 LEU A C 1
ATOM 674 O O . LEU A 1 96 ? -7.369 2.906 10.579 1.00 90.25 96 LEU A O 1
ATOM 678 N N . LYS A 1 97 ? -5.528 3.745 9.602 1.00 90.06 97 LYS A N 1
ATOM 679 C CA . LYS A 1 97 ? -6.056 3.654 8.245 1.00 90.06 97 LYS A CA 1
ATOM 680 C C . LYS A 1 97 ? -6.304 2.204 7.863 1.00 90.06 97 LYS A C 1
ATOM 682 O O . LYS A 1 97 ? -7.405 1.893 7.427 1.00 90.06 97 LYS A O 1
ATOM 687 N N . ALA A 1 98 ? -5.348 1.308 8.087 1.00 90.75 98 ALA A N 1
ATOM 688 C CA . ALA A 1 98 ? -5.499 -0.118 7.811 1.00 90.75 98 ALA A CA 1
ATOM 689 C C . ALA A 1 98 ? -6.704 -0.729 8.550 1.00 90.75 98 ALA A C 1
ATOM 691 O O . ALA A 1 98 ? -7.501 -1.445 7.943 1.00 90.75 98 ALA A O 1
ATOM 692 N N . GLN A 1 99 ? -6.909 -0.355 9.815 1.00 92.69 99 GLN A N 1
ATOM 693 C CA . GLN A 1 99 ? -8.078 -0.770 10.597 1.00 92.69 99 GLN A CA 1
ATOM 694 C C . GLN A 1 99 ? -9.404 -0.307 9.986 1.00 92.69 99 GLN A C 1
ATOM 696 O O . GLN A 1 99 ? -10.365 -1.075 9.986 1.00 92.69 99 GLN A O 1
ATOM 701 N N . SER A 1 100 ? -9.460 0.890 9.389 1.00 91.25 100 SER A N 1
ATOM 702 C CA . SER A 1 100 ? -10.658 1.357 8.667 1.00 91.25 100 SER A CA 1
ATOM 703 C C . SER A 1 100 ? -10.998 0.515 7.428 1.00 91.25 100 SER A C 1
ATOM 705 O O . SER A 1 100 ? -12.153 0.476 7.013 1.00 91.25 100 SER A O 1
ATOM 707 N N . TYR A 1 101 ? -10.015 -0.205 6.877 1.00 87.12 101 TYR A N 1
ATOM 708 C CA . TYR A 1 101 ? -10.190 -1.176 5.792 1.00 87.12 101 TYR A CA 1
ATOM 709 C C . TYR A 1 101 ? -10.416 -2.612 6.302 1.00 87.12 101 TYR A C 1
ATOM 711 O O . TYR A 1 101 ? -10.459 -3.547 5.508 1.00 87.12 101 TYR A O 1
ATOM 719 N N . GLY A 1 102 ? -10.567 -2.805 7.618 1.00 90.00 102 GLY A N 1
ATOM 720 C CA . GLY A 1 102 ? -10.774 -4.117 8.237 1.00 90.00 102 GLY A CA 1
ATOM 721 C C . GLY A 1 102 ? -9.493 -4.926 8.459 1.00 90.00 102 GLY A C 1
ATOM 722 O O . GLY A 1 102 ? -9.565 -6.104 8.800 1.00 90.00 102 GLY A O 1
ATOM 723 N N . VAL A 1 103 ? -8.317 -4.315 8.291 1.00 93.06 103 VAL A N 1
ATOM 724 C CA . VAL A 1 103 ? -7.022 -4.960 8.540 1.00 93.06 103 VAL A CA 1
ATOM 725 C C . VAL A 1 103 ? -6.617 -4.744 9.996 1.00 93.06 103 VAL A C 1
ATOM 727 O O . VAL A 1 103 ? -6.555 -3.613 10.475 1.00 93.06 103 VAL A O 1
ATOM 730 N N . SER A 1 104 ? -6.316 -5.822 10.723 1.00 93.56 104 SER A N 1
ATOM 731 C CA . SER A 1 104 ? -5.841 -5.701 12.104 1.00 93.56 104 SER A CA 1
ATOM 732 C C . SER A 1 104 ? -4.470 -5.015 12.161 1.00 93.56 104 SER A C 1
ATOM 734 O O . SER A 1 104 ? -3.679 -5.094 11.221 1.00 93.56 104 SER A O 1
ATOM 736 N N . ALA A 1 105 ? -4.148 -4.371 13.287 1.00 90.62 105 ALA A N 1
ATOM 737 C CA . ALA A 1 105 ? -2.843 -3.725 13.455 1.00 90.62 105 ALA A CA 1
ATOM 738 C C . ALA A 1 105 ? -1.677 -4.710 13.271 1.00 90.62 105 ALA A C 1
ATOM 740 O O . ALA A 1 105 ? -0.676 -4.374 12.643 1.00 90.62 105 ALA A O 1
ATOM 741 N N . GLN A 1 106 ? -1.841 -5.937 13.770 1.00 91.88 106 GLN A N 1
ATOM 742 C CA . GLN A 1 106 ? -0.856 -7.002 13.620 1.00 91.88 106 GLN A CA 1
ATOM 743 C C . GLN A 1 106 ? -0.682 -7.404 12.148 1.00 91.88 106 GLN A C 1
ATOM 745 O O . GLN A 1 106 ? 0.440 -7.415 11.648 1.00 91.88 106 GLN A O 1
ATOM 750 N N . ALA A 1 107 ? -1.782 -7.651 11.428 1.00 91.25 107 ALA A N 1
ATOM 751 C CA . ALA A 1 107 ? -1.726 -8.000 10.009 1.00 91.25 107 ALA A CA 1
ATOM 752 C C . ALA A 1 107 ? -1.095 -6.879 9.168 1.00 91.25 107 ALA A C 1
ATOM 754 O O . ALA A 1 107 ? -0.301 -7.140 8.264 1.00 91.25 107 ALA A O 1
ATOM 755 N N . TRP A 1 108 ? -1.391 -5.620 9.504 1.00 92.75 108 TRP A N 1
ATOM 756 C CA . TRP A 1 108 ? -0.776 -4.468 8.858 1.00 92.75 108 TRP A CA 1
ATOM 757 C C . TRP A 1 108 ? 0.732 -4.388 9.109 1.00 92.75 108 TRP A C 1
ATOM 759 O O . TRP A 1 108 ? 1.482 -4.146 8.171 1.00 92.75 108 TRP A O 1
ATOM 769 N N . GLN A 1 109 ? 1.202 -4.610 10.338 1.00 92.88 109 GLN A N 1
ATOM 770 C CA . GLN A 1 109 ? 2.637 -4.600 10.652 1.00 92.88 109 GLN A CA 1
ATOM 771 C C . GLN A 1 109 ? 3.399 -5.703 9.906 1.00 92.88 109 GLN A C 1
ATOM 773 O O . GLN A 1 109 ? 4.485 -5.456 9.369 1.00 92.88 109 GLN A O 1
ATOM 778 N N . GLU A 1 110 ? 2.813 -6.900 9.820 1.00 92.75 110 GLU A N 1
ATOM 779 C CA . GLU A 1 110 ? 3.364 -8.011 9.041 1.00 92.75 110 GLU A CA 1
ATOM 780 C C . GLU A 1 110 ? 3.445 -7.648 7.549 1.00 92.75 110 GLU A C 1
ATOM 782 O O . GLU A 1 110 ? 4.494 -7.822 6.923 1.00 92.75 110 GLU A O 1
ATOM 787 N N . ALA A 1 111 ? 2.387 -7.056 6.989 1.00 91.75 111 ALA A N 1
ATOM 788 C CA . ALA A 1 111 ? 2.347 -6.608 5.598 1.00 91.75 111 ALA A CA 1
ATOM 789 C C . ALA A 1 111 ? 3.324 -5.451 5.313 1.00 91.75 111 ALA A C 1
ATOM 791 O O . ALA A 1 111 ? 4.069 -5.503 4.334 1.00 91.75 111 ALA A O 1
ATOM 792 N N . ALA A 1 112 ? 3.380 -4.442 6.184 1.00 88.81 112 ALA A N 1
ATOM 793 C CA . ALA A 1 112 ? 4.268 -3.284 6.075 1.00 88.81 112 ALA A CA 1
ATOM 794 C C . ALA A 1 112 ? 5.753 -3.660 6.186 1.00 88.81 112 ALA A C 1
ATOM 796 O O . ALA A 1 112 ? 6.610 -2.944 5.675 1.00 88.81 112 ALA A O 1
ATOM 797 N N . THR A 1 113 ? 6.066 -4.798 6.807 1.00 92.31 113 THR A N 1
ATOM 798 C CA . THR A 1 113 ? 7.427 -5.353 6.841 1.00 92.31 113 THR A CA 1
ATOM 799 C C . THR A 1 113 ? 7.689 -6.257 5.636 1.00 92.31 113 THR A C 1
ATOM 801 O O . THR A 1 113 ? 8.727 -6.155 4.975 1.00 92.31 113 THR A O 1
ATOM 804 N N . GLY A 1 114 ? 6.743 -7.141 5.323 1.00 88.75 114 GLY A N 1
ATOM 805 C CA . GLY A 1 114 ? 6.917 -8.177 4.314 1.00 88.75 114 GLY A CA 1
ATOM 806 C C . GLY A 1 114 ? 6.867 -7.659 2.875 1.00 88.75 114 GLY A C 1
ATOM 807 O O . GLY A 1 114 ? 7.672 -8.102 2.055 1.00 88.75 114 GLY A O 1
ATOM 808 N N . TRP A 1 115 ? 5.995 -6.698 2.552 1.00 89.44 115 TRP A N 1
ATOM 809 C CA . TRP A 1 115 ? 5.900 -6.149 1.194 1.00 89.44 115 TRP A CA 1
ATOM 810 C C . TRP A 1 115 ? 7.186 -5.425 0.765 1.00 89.44 115 TRP A C 1
ATOM 812 O O . TRP A 1 115 ? 7.741 -5.800 -0.272 1.00 89.44 115 TRP A O 1
ATOM 822 N N . PRO A 1 116 ? 7.755 -4.487 1.553 1.00 87.56 116 PRO A N 1
ATOM 823 C CA . PRO A 1 116 ? 9.049 -3.885 1.229 1.00 87.56 116 PRO A CA 1
ATOM 824 C C . PRO A 1 116 ? 10.197 -4.899 1.172 1.00 87.56 116 PRO A C 1
ATOM 826 O O . PRO A 1 116 ? 11.092 -4.765 0.337 1.00 87.56 116 PRO A O 1
ATOM 829 N N . ALA A 1 117 ? 10.186 -5.928 2.029 1.00 89.50 117 ALA A N 1
ATOM 830 C CA . ALA A 1 117 ? 11.191 -6.990 1.993 1.00 89.50 117 ALA A CA 1
ATOM 831 C C . ALA A 1 117 ? 11.142 -7.782 0.676 1.00 89.50 117 ALA A C 1
ATOM 833 O O . ALA A 1 117 ? 12.189 -8.013 0.070 1.00 89.50 117 ALA A O 1
ATOM 834 N N . ARG A 1 118 ? 9.940 -8.127 0.193 1.00 87.38 118 ARG A N 1
ATOM 835 C CA . ARG A 1 118 ? 9.748 -8.791 -1.105 1.00 87.38 118 ARG A CA 1
ATOM 836 C C . ARG A 1 118 ? 10.148 -7.893 -2.272 1.00 87.38 118 ARG A C 1
ATOM 838 O O . ARG A 1 118 ? 10.897 -8.328 -3.136 1.00 87.38 118 ARG A O 1
ATOM 845 N N . MET A 1 119 ? 9.721 -6.630 -2.265 1.00 86.06 119 MET A N 1
ATOM 846 C CA . MET A 1 119 ? 10.056 -5.663 -3.321 1.00 86.06 119 MET A CA 1
ATOM 847 C C . MET A 1 119 ? 11.560 -5.396 -3.428 1.00 86.06 119 MET A C 1
ATOM 849 O O . MET A 1 119 ? 12.067 -5.184 -4.525 1.00 86.06 119 MET A O 1
ATOM 853 N N . ARG A 1 120 ? 12.303 -5.439 -2.314 1.00 84.38 120 ARG A N 1
ATOM 854 C CA . ARG A 1 120 ? 13.767 -5.290 -2.339 1.00 84.38 120 ARG A CA 1
ATOM 855 C C . ARG A 1 120 ? 14.454 -6.421 -3.114 1.00 84.38 120 ARG A C 1
ATOM 857 O O . ARG A 1 120 ? 15.475 -6.175 -3.747 1.00 84.38 120 ARG A O 1
ATOM 864 N N . GLY A 1 121 ? 13.910 -7.636 -3.051 1.00 80.12 121 GLY A N 1
ATOM 865 C CA . GLY A 1 121 ? 14.412 -8.797 -3.792 1.00 80.12 121 GLY A CA 1
ATOM 866 C C . GLY A 1 121 ? 13.827 -8.947 -5.199 1.00 80.12 121 GLY A C 1
ATOM 867 O O . GLY A 1 121 ? 14.319 -9.767 -5.968 1.00 80.12 121 GLY A O 1
ATOM 868 N N . ASP A 1 122 ? 12.797 -8.171 -5.542 1.00 78.31 122 ASP A N 1
ATOM 869 C CA . ASP A 1 122 ? 12.055 -8.297 -6.793 1.00 78.31 122 ASP A CA 1
ATOM 870 C C . ASP A 1 122 ? 11.669 -6.922 -7.356 1.00 78.31 122 ASP A C 1
ATOM 872 O O . ASP A 1 122 ? 10.658 -6.314 -6.989 1.00 78.31 122 ASP A O 1
ATOM 876 N N . MET A 1 123 ? 12.479 -6.438 -8.302 1.00 78.38 123 MET A N 1
ATOM 877 C CA . MET A 1 123 ? 12.237 -5.148 -8.949 1.00 78.38 123 MET A CA 1
ATOM 878 C C . MET A 1 123 ? 10.964 -5.132 -9.803 1.00 78.38 123 MET A C 1
ATOM 880 O O . MET A 1 123 ? 10.358 -4.072 -9.946 1.00 78.38 123 MET A O 1
ATOM 884 N N . GLN A 1 124 ? 10.522 -6.270 -10.350 1.00 79.62 124 GLN A N 1
ATOM 885 C CA . GLN A 1 124 ? 9.268 -6.315 -11.110 1.00 79.62 124 GLN A CA 1
ATOM 886 C C . GLN A 1 124 ? 8.071 -6.124 -10.177 1.00 79.62 124 GLN A C 1
ATOM 888 O O . GLN A 1 124 ? 7.131 -5.408 -10.522 1.00 79.62 124 GLN A O 1
ATOM 893 N N . LEU A 1 125 ? 8.138 -6.684 -8.966 1.00 81.50 125 LEU A N 1
ATOM 894 C CA . LEU A 1 125 ? 7.126 -6.479 -7.930 1.00 81.50 125 LEU A CA 1
ATOM 895 C C . LEU A 1 125 ? 7.083 -5.025 -7.459 1.00 81.50 125 LEU A C 1
ATOM 897 O O . LEU A 1 125 ? 5.998 -4.474 -7.279 1.00 81.50 125 LEU A O 1
ATOM 901 N N . ALA A 1 126 ? 8.244 -4.384 -7.318 1.00 80.50 126 ALA A N 1
ATOM 902 C CA . ALA A 1 126 ? 8.326 -2.965 -6.982 1.00 80.50 126 ALA A CA 1
ATOM 903 C C . ALA A 1 126 ? 7.694 -2.071 -8.068 1.00 80.50 126 ALA A C 1
ATOM 905 O O . ALA A 1 126 ? 6.920 -1.167 -7.752 1.00 80.50 126 ALA A O 1
ATOM 906 N N . VAL A 1 127 ? 7.969 -2.348 -9.349 1.00 80.00 127 VAL A N 1
ATOM 907 C CA . VAL A 1 127 ? 7.351 -1.635 -10.482 1.00 80.00 127 VAL A CA 1
ATOM 908 C C . VAL A 1 127 ? 5.839 -1.867 -10.514 1.00 80.00 127 VAL A C 1
ATOM 910 O O . VAL A 1 127 ? 5.071 -0.920 -10.677 1.00 80.00 127 VAL A O 1
ATOM 913 N N . HIS A 1 128 ? 5.395 -3.108 -10.306 1.00 81.56 128 HIS A N 1
ATOM 914 C CA . HIS A 1 128 ? 3.975 -3.445 -10.267 1.00 81.56 128 HIS A CA 1
ATOM 915 C C . HIS A 1 128 ? 3.241 -2.728 -9.122 1.00 81.56 128 HIS A C 1
ATOM 917 O O . HIS A 1 128 ? 2.180 -2.148 -9.346 1.00 81.56 128 HIS A O 1
ATOM 923 N N . TYR A 1 129 ? 3.837 -2.676 -7.928 1.00 84.06 129 TYR A N 1
ATOM 924 C CA . TYR A 1 129 ? 3.322 -1.881 -6.814 1.00 84.06 129 TYR A CA 1
ATOM 925 C C . TYR A 1 129 ? 3.219 -0.392 -7.156 1.00 84.06 129 TYR A C 1
ATOM 927 O O . TYR A 1 129 ? 2.190 0.218 -6.879 1.00 84.06 129 TYR A O 1
ATOM 935 N N . GLY A 1 130 ? 4.246 0.191 -7.786 1.00 79.69 130 GLY A N 1
ATOM 936 C CA . GLY A 1 130 ? 4.217 1.593 -8.215 1.00 79.69 130 GLY A CA 1
ATOM 937 C C . GLY A 1 130 ? 3.052 1.891 -9.163 1.00 79.69 130 GLY A C 1
ATOM 938 O O . GLY A 1 130 ? 2.369 2.903 -9.005 1.00 79.69 130 GLY A O 1
ATOM 939 N N . ASN A 1 131 ? 2.764 0.971 -10.086 1.00 80.12 131 ASN A N 1
ATOM 940 C CA . ASN A 1 131 ? 1.616 1.079 -10.986 1.00 80.12 131 ASN A CA 1
ATOM 941 C C . ASN A 1 131 ? 0.282 1.014 -10.225 1.00 80.12 131 ASN A C 1
ATOM 943 O O . ASN A 1 131 ? -0.581 1.860 -10.451 1.00 80.12 131 ASN A O 1
ATOM 947 N N . LEU A 1 132 ? 0.123 0.068 -9.291 1.00 80.88 132 LEU A N 1
ATOM 948 C CA . LEU A 1 132 ? -1.079 -0.037 -8.450 1.00 80.88 132 LEU A CA 1
ATOM 949 C C . LEU A 1 132 ? -1.279 1.215 -7.589 1.00 80.88 132 LEU A C 1
ATOM 951 O O . LEU A 1 132 ? -2.374 1.769 -7.544 1.00 80.88 132 LEU A O 1
ATOM 955 N N . PHE A 1 133 ? -0.212 1.705 -6.958 1.00 80.88 133 PHE A N 1
ATOM 956 C CA . PHE A 1 133 ? -0.225 2.934 -6.168 1.00 80.88 133 PHE A CA 1
ATOM 957 C C . PHE A 1 133 ? -0.610 4.156 -7.018 1.00 80.88 133 PHE A C 1
ATOM 959 O O . PHE A 1 133 ? -1.301 5.057 -6.547 1.00 80.88 133 PHE A O 1
ATOM 966 N N . GLY A 1 134 ? -0.219 4.198 -8.293 1.00 72.50 134 GLY A N 1
ATOM 967 C CA . GLY A 1 134 ? -0.660 5.231 -9.231 1.00 72.50 134 GLY A CA 1
ATOM 968 C C . GLY A 1 134 ? -2.168 5.201 -9.516 1.00 72.50 134 GLY A C 1
ATOM 969 O O . GLY A 1 134 ? -2.767 6.265 -9.657 1.00 72.50 134 GLY A O 1
ATOM 970 N N . GLN A 1 135 ? -2.778 4.013 -9.540 1.00 70.19 135 GLN A N 1
ATOM 971 C CA . GLN A 1 135 ? -4.171 3.789 -9.958 1.00 70.19 135 GLN A CA 1
ATOM 972 C C . GLN A 1 135 ? -5.223 3.950 -8.851 1.00 70.19 135 GLN A C 1
ATOM 974 O O . GLN A 1 135 ? -6.351 4.333 -9.156 1.00 70.19 135 GLN A O 1
ATOM 979 N N . VAL A 1 136 ? -4.887 3.597 -7.604 1.00 65.75 136 VAL A N 1
ATOM 980 C CA . VAL A 1 136 ? -5.824 3.637 -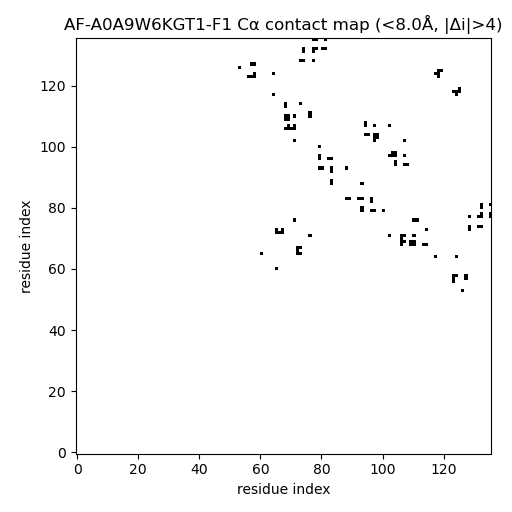6.453 1.00 65.75 136 VAL A CA 1
ATOM 981 C C . VAL A 1 136 ? -6.075 5.037 -5.919 1.00 65.75 136 VAL A C 1
ATOM 983 O O . VAL A 1 136 ? -6.929 5.182 -5.025 1.00 65.75 136 VAL A O 1
#

Mean predicted aligned error: 15.86 Å